Protein AF-C8W2U4-F1 (afdb_monomer_lite)

pLDDT: mean 82.4, std 17.73, range [40.12, 96.25]

Foldseek 3Di:
DDCPPPPPPPPLVVVVLVLLVVLCVVLVPDPVLSVVLCVVCPPHDDDSVVSNVSNNCSSVVD

Secondary structure (DSSP, 8-state):
----------HHHHHHHHHHHHHHHHTT--HHHHHHHHHHHTTS---HHHHHHHHHHHHHT-

Structure (mmCIF, N/CA/C/O backbone):
data_AF-C8W2U4-F1
#
_entry.id   AF-C8W2U4-F1
#
loop_
_atom_site.group_PDB
_atom_site.id
_atom_site.type_symbol
_atom_site.label_atom_id
_atom_site.label_alt_id
_atom_site.label_comp_id
_atom_site.label_asym_id
_atom_site.label_entity_id
_atom_site.label_seq_id
_atom_site.pdbx_PDB_ins_code
_atom_site.Cartn_x
_atom_site.Cartn_y
_atom_site.Cartn_z
_atom_site.occupancy
_atom_site.B_iso_or_equiv
_atom_site.auth_seq_id
_atom_site.auth_comp_id
_atom_site.auth_asym_id
_atom_site.auth_atom_id
_atom_site.pdbx_PDB_model_num
ATOM 1 N N . MET A 1 1 ? 2.072 -37.382 -19.436 1.00 40.12 1 MET A N 1
ATOM 2 C CA . MET A 1 1 ? 3.198 -36.839 -18.644 1.00 40.12 1 MET A CA 1
ATOM 3 C C . MET A 1 1 ? 2.738 -35.510 -18.062 1.00 40.12 1 MET A C 1
ATOM 5 O O . MET A 1 1 ? 2.074 -34.770 -18.772 1.00 40.12 1 MET A O 1
ATOM 9 N N . TYR A 1 2 ? 2.957 -35.257 -16.769 1.00 44.75 2 TYR A N 1
ATOM 10 C CA . TYR A 1 2 ? 2.524 -34.017 -16.113 1.00 44.75 2 TYR A CA 1
ATOM 11 C C . TYR A 1 2 ? 3.405 -32.849 -16.571 1.00 44.75 2 TYR A C 1
ATOM 13 O O . TYR A 1 2 ? 4.444 -32.588 -15.964 1.00 44.75 2 TYR A O 1
ATOM 21 N N . ASP A 1 3 ? 2.973 -32.117 -17.594 1.00 45.97 3 ASP A N 1
ATOM 22 C CA . ASP A 1 3 ? 3.502 -30.785 -17.881 1.00 45.97 3 ASP A CA 1
ATOM 23 C C . ASP A 1 3 ? 2.997 -29.808 -16.813 1.00 45.97 3 ASP A C 1
ATOM 25 O O . ASP A 1 3 ? 2.075 -29.017 -17.004 1.00 45.97 3 ASP A O 1
ATOM 29 N N . LYS A 1 4 ? 3.630 -29.863 -15.634 1.00 49.66 4 LYS A N 1
ATOM 30 C CA . LYS A 1 4 ? 3.708 -28.735 -14.699 1.00 49.66 4 LYS A CA 1
ATOM 31 C C . LYS A 1 4 ? 4.539 -27.650 -15.384 1.00 49.66 4 LYS A C 1
ATOM 33 O O . LYS A 1 4 ? 5.708 -27.433 -15.066 1.00 49.66 4 LYS A O 1
ATOM 38 N N . GLN A 1 5 ? 3.938 -27.003 -16.377 1.00 50.16 5 GLN A N 1
ATOM 39 C CA . GLN A 1 5 ? 4.519 -25.859 -17.051 1.00 50.16 5 GLN A CA 1
ATOM 40 C C . GLN A 1 5 ? 4.780 -24.798 -15.984 1.00 50.16 5 GLN A C 1
ATOM 42 O O . GLN A 1 5 ? 3.894 -24.402 -15.224 1.00 50.16 5 GLN A O 1
ATOM 47 N N . ARG A 1 6 ? 6.051 -24.425 -15.874 1.00 46.56 6 ARG A N 1
ATOM 48 C CA . ARG A 1 6 ? 6.593 -23.448 -14.939 1.00 46.56 6 ARG A CA 1
ATOM 49 C C . ARG A 1 6 ? 5.777 -22.151 -15.031 1.00 46.56 6 ARG A C 1
ATOM 51 O O . ARG A 1 6 ? 6.082 -21.299 -15.858 1.00 46.56 6 ARG A O 1
ATOM 58 N N . LYS A 1 7 ? 4.779 -21.970 -14.157 1.00 48.62 7 LYS A N 1
ATOM 59 C CA . LYS A 1 7 ? 4.216 -20.654 -13.803 1.00 48.62 7 LYS A CA 1
ATOM 60 C C . LYS A 1 7 ? 5.294 -19.892 -13.026 1.00 48.62 7 LYS A C 1
ATOM 62 O O . LYS A 1 7 ? 5.185 -19.669 -11.826 1.00 48.62 7 LYS A O 1
ATOM 67 N N . GLY A 1 8 ? 6.403 -19.583 -13.695 1.00 44.09 8 GLY A N 1
ATOM 68 C CA . GLY A 1 8 ? 7.346 -18.598 -13.205 1.00 44.09 8 GLY A CA 1
ATOM 69 C C . GLY A 1 8 ? 6.571 -17.298 -13.125 1.00 44.09 8 GLY A C 1
ATOM 70 O O . GLY A 1 8 ? 6.147 -16.778 -14.153 1.00 44.09 8 GLY A O 1
ATOM 71 N N . THR A 1 9 ? 6.296 -16.841 -11.906 1.00 51.66 9 THR A N 1
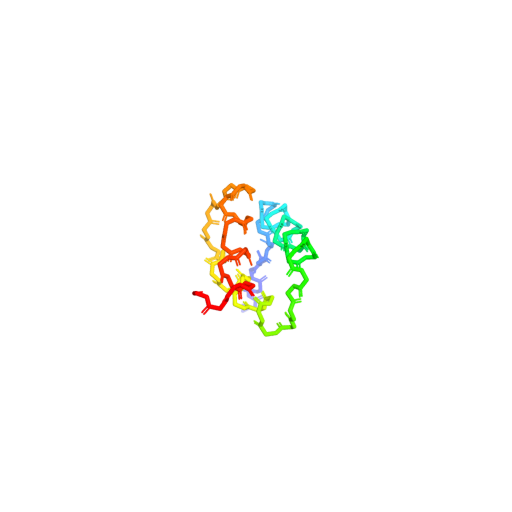ATOM 72 C CA . THR A 1 9 ? 5.761 -15.507 -11.648 1.00 51.66 9 THR A CA 1
ATOM 73 C C . THR A 1 9 ? 6.543 -14.527 -12.527 1.00 51.66 9 THR A C 1
ATOM 75 O O . THR A 1 9 ? 7.770 -14.498 -12.396 1.00 51.66 9 THR A O 1
ATOM 78 N N . PRO A 1 10 ? 5.895 -13.795 -13.455 1.00 52.94 10 PRO A N 1
ATOM 79 C CA . PRO A 1 10 ? 6.574 -12.832 -14.311 1.00 52.94 10 PRO A CA 1
ATOM 80 C C . PRO A 1 10 ? 7.506 -11.968 -13.462 1.00 52.94 10 PRO A C 1
ATOM 82 O O . PRO A 1 10 ? 7.105 -11.534 -12.382 1.00 52.94 10 PRO A O 1
ATOM 85 N N . GLY A 1 11 ? 8.740 -11.717 -13.906 1.00 53.41 11 GLY A N 1
ATOM 86 C CA . GLY A 1 11 ? 9.694 -10.900 -13.138 1.00 53.41 11 GLY A CA 1
ATOM 87 C C . GLY A 1 11 ? 9.118 -9.532 -12.737 1.00 53.41 11 GLY A C 1
ATOM 88 O O . GLY A 1 11 ? 9.441 -9.011 -11.672 1.00 53.41 11 GLY A O 1
ATOM 89 N N . ASN A 1 12 ? 8.173 -9.010 -13.528 1.00 63.03 12 ASN A N 1
ATOM 90 C CA . ASN A 1 12 ? 7.458 -7.768 -13.243 1.00 63.03 12 ASN A CA 1
ATOM 91 C C . ASN A 1 12 ? 6.454 -7.875 -12.073 1.00 63.03 12 ASN A C 1
ATOM 93 O O . ASN A 1 12 ? 6.256 -6.915 -11.333 1.00 63.03 12 ASN A O 1
ATOM 97 N N . ASN A 1 13 ? 5.889 -9.061 -11.820 1.00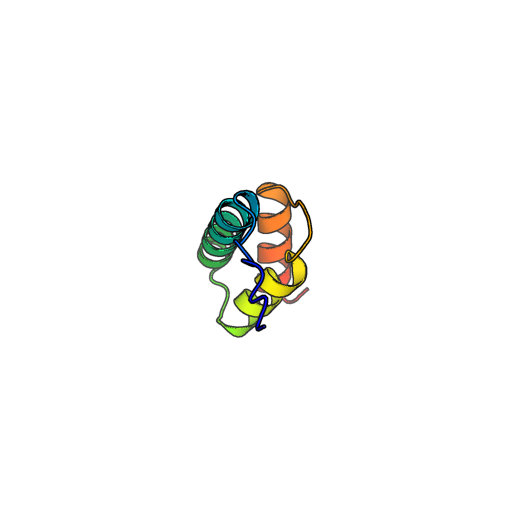 67.69 13 ASN A N 1
ATOM 98 C CA . ASN A 1 13 ? 4.940 -9.270 -10.722 1.00 67.69 13 ASN A CA 1
ATOM 99 C C . ASN A 1 13 ? 5.624 -9.155 -9.354 1.00 67.69 13 ASN A C 1
ATOM 101 O O . ASN A 1 13 ? 4.984 -8.773 -8.382 1.00 67.69 13 ASN A O 1
ATOM 105 N N . GLN A 1 14 ? 6.920 -9.469 -9.237 1.00 78.56 14 GLN A N 1
ATOM 106 C CA . GLN A 1 14 ? 7.639 -9.302 -7.967 1.00 78.56 14 GLN A CA 1
ATOM 107 C C . GLN A 1 14 ? 7.818 -7.824 -7.607 1.00 78.56 14 GLN A C 1
ATOM 109 O O . GLN A 1 14 ? 7.608 -7.443 -6.453 1.00 78.56 14 GLN A O 1
ATOM 114 N N . ALA A 1 15 ? 8.164 -6.993 -8.595 1.00 83.38 15 ALA A N 1
ATOM 115 C CA . ALA A 1 15 ? 8.288 -5.552 -8.415 1.00 83.38 15 ALA A CA 1
ATOM 116 C C . ALA A 1 15 ? 6.935 -4.928 -8.047 1.00 83.38 15 ALA A C 1
ATOM 118 O O . ALA A 1 15 ? 6.848 -4.199 -7.058 1.00 83.38 15 ALA A O 1
ATOM 119 N N . GLN A 1 16 ? 5.873 -5.297 -8.765 1.00 81.94 16 GLN A N 1
ATOM 120 C CA . GLN A 1 16 ? 4.522 -4.817 -8.486 1.00 81.94 16 GLN A CA 1
ATOM 121 C C . GLN A 1 16 ? 4.005 -5.287 -7.119 1.00 81.94 16 GLN A C 1
ATOM 123 O O . GLN A 1 16 ? 3.458 -4.494 -6.359 1.00 81.94 16 GLN A O 1
ATOM 128 N N . ASN A 1 17 ? 4.262 -6.540 -6.732 1.00 85.19 17 ASN A N 1
ATOM 129 C CA . ASN A 1 17 ? 3.914 -7.041 -5.399 1.00 85.19 17 ASN A CA 1
ATOM 130 C C . ASN A 1 17 ? 4.651 -6.282 -4.290 1.00 85.19 17 ASN A C 1
ATOM 132 O O . ASN A 1 17 ? 4.078 -6.019 -3.232 1.00 85.19 17 ASN A O 1
ATOM 136 N N . LYS A 1 18 ? 5.919 -5.910 -4.513 1.00 89.56 18 LYS A N 1
ATOM 137 C CA . LYS A 1 18 ? 6.662 -5.070 -3.567 1.00 89.56 18 LYS A CA 1
ATOM 138 C C . LYS A 1 18 ? 6.031 -3.682 -3.464 1.00 89.56 18 LYS A C 1
ATOM 140 O O . LYS A 1 18 ? 5.801 -3.212 -2.356 1.00 89.56 18 LYS A O 1
ATOM 145 N N . GLN A 1 19 ? 5.713 -3.065 -4.598 1.00 91.50 19 GLN A N 1
ATOM 146 C CA . GLN A 1 19 ? 5.042 -1.766 -4.663 1.00 91.50 19 GLN A CA 1
ATOM 147 C C . GLN A 1 19 ? 3.686 -1.784 -3.943 1.00 91.50 19 GLN A C 1
ATOM 149 O O . GLN A 1 19 ? 3.415 -0.910 -3.124 1.00 91.50 19 GLN A O 1
ATOM 154 N N . ALA A 1 20 ? 2.884 -2.824 -4.163 1.00 91.31 20 ALA A N 1
ATOM 155 C CA . ALA A 1 20 ? 1.612 -3.048 -3.483 1.00 91.31 20 ALA A CA 1
ATOM 156 C C . ALA A 1 20 ? 1.777 -3.180 -1.970 1.00 91.31 20 ALA A C 1
ATOM 158 O O . ALA A 1 20 ? 1.038 -2.574 -1.196 1.00 91.31 20 ALA A O 1
ATOM 159 N N . ARG A 1 21 ? 2.787 -3.939 -1.535 1.00 93.56 21 ARG A N 1
ATOM 160 C CA . ARG A 1 21 ? 3.095 -4.114 -0.117 1.00 93.56 21 ARG A CA 1
ATOM 161 C C . ARG A 1 21 ? 3.552 -2.811 0.537 1.00 93.56 21 ARG A C 1
ATOM 163 O O . ARG A 1 21 ? 3.185 -2.554 1.683 1.00 93.56 21 ARG A O 1
ATOM 170 N N . ASP A 1 22 ? 4.352 -2.015 -0.164 1.00 95.31 22 ASP A N 1
ATOM 171 C CA . ASP A 1 22 ? 4.840 -0.724 0.324 1.00 95.31 22 ASP A CA 1
ATOM 172 C C . ASP A 1 22 ? 3.684 0.288 0.433 1.00 95.31 22 ASP A C 1
ATOM 174 O O . ASP A 1 22 ? 3.520 0.915 1.483 1.00 95.31 22 ASP A O 1
ATOM 178 N N . ALA A 1 23 ? 2.807 0.357 -0.575 1.00 95.44 23 ALA A N 1
ATOM 179 C CA . ALA A 1 23 ? 1.597 1.179 -0.540 1.00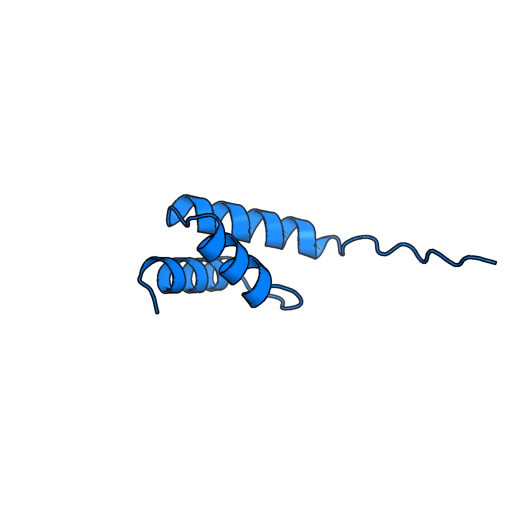 95.44 23 ALA A CA 1
ATOM 180 C C . ALA A 1 23 ? 0.640 0.745 0.586 1.00 95.44 23 ALA A C 1
ATOM 182 O O . ALA A 1 23 ? 0.208 1.570 1.391 1.00 95.44 23 ALA A O 1
ATOM 183 N N . ALA A 1 24 ? 0.382 -0.557 0.730 1.00 95.81 24 ALA A N 1
ATOM 184 C CA . ALA A 1 24 ? -0.446 -1.086 1.810 1.00 95.81 24 ALA A CA 1
ATOM 185 C C . ALA A 1 24 ? 0.067 -0.699 3.205 1.00 95.81 24 ALA A C 1
ATOM 187 O O . ALA A 1 24 ? -0.720 -0.354 4.087 1.00 95.81 24 ALA A O 1
ATOM 188 N N . LYS A 1 25 ? 1.391 -0.732 3.413 1.00 95.81 25 LYS A N 1
ATOM 189 C CA . LYS A 1 25 ? 2.011 -0.282 4.667 1.00 95.81 25 LYS A CA 1
ATOM 190 C C . LYS A 1 25 ? 1.849 1.220 4.875 1.00 95.81 25 LYS A C 1
ATOM 192 O O . LYS A 1 25 ? 1.528 1.632 5.987 1.00 95.81 25 LYS A O 1
ATOM 197 N N . LYS A 1 26 ? 2.056 2.023 3.826 1.00 96.00 26 LYS A N 1
ATOM 198 C CA . LYS A 1 26 ? 1.925 3.487 3.872 1.00 96.00 26 LYS A CA 1
ATOM 199 C C . LYS A 1 26 ? 0.533 3.919 4.338 1.00 96.00 26 LYS A C 1
ATOM 201 O O . LYS A 1 26 ? 0.435 4.783 5.205 1.00 96.00 26 LYS A O 1
ATOM 206 N N . TYR A 1 27 ? -0.515 3.270 3.832 1.00 95.94 27 TYR A N 1
ATOM 207 C CA . TYR A 1 27 ? -1.911 3.567 4.178 1.00 95.94 27 TYR A CA 1
ATOM 208 C C . TYR A 1 27 ? -2.476 2.693 5.308 1.00 95.94 27 TYR A C 1
ATOM 210 O O . TYR A 1 27 ? -3.673 2.726 5.573 1.00 95.94 27 TYR A O 1
ATOM 218 N N . LYS A 1 28 ? -1.620 1.927 6.003 1.00 95.94 28 LYS A N 1
ATOM 219 C CA . LYS A 1 28 ? -1.991 1.067 7.143 1.00 95.94 28 LYS A CA 1
ATOM 220 C C . LYS A 1 28 ? -3.172 0.131 6.845 1.00 95.94 28 LYS A C 1
ATOM 222 O O . LYS A 1 28 ? -4.004 -0.115 7.716 1.00 95.94 28 LYS A O 1
ATOM 227 N N . LEU A 1 29 ? -3.221 -0.413 5.629 1.00 96.19 29 LEU A N 1
ATOM 228 C CA . LEU A 1 29 ? -4.290 -1.314 5.211 1.00 96.19 29 LEU A CA 1
ATOM 229 C C . LEU A 1 29 ? -4.332 -2.560 6.100 1.00 96.19 29 LEU A C 1
ATOM 231 O O . LEU A 1 29 ? -3.299 -3.188 6.364 1.00 96.19 29 LEU A O 1
ATOM 235 N N . ASN A 1 30 ? -5.534 -2.950 6.518 1.00 95.31 30 ASN A N 1
ATOM 236 C CA . ASN A 1 30 ? -5.760 -4.221 7.197 1.00 95.31 30 ASN A CA 1
ATOM 237 C C . ASN A 1 30 ? -5.629 -5.408 6.214 1.00 95.31 30 ASN A C 1
ATOM 239 O O . ASN A 1 30 ? -5.407 -5.224 5.018 1.00 95.31 30 ASN A O 1
ATOM 243 N N . LYS A 1 31 ? -5.725 -6.648 6.711 1.00 94.12 31 LYS A N 1
ATOM 244 C CA . LYS A 1 31 ? -5.533 -7.849 5.874 1.00 94.12 31 LYS A CA 1
ATOM 245 C C . LYS A 1 31 ? -6.526 -7.939 4.710 1.00 94.12 31 LYS A C 1
ATOM 247 O O . LYS A 1 31 ? -6.124 -8.336 3.619 1.00 94.12 31 LYS A O 1
ATOM 252 N N . ASP A 1 32 ? -7.775 -7.546 4.930 1.00 94.88 32 ASP A N 1
ATOM 253 C CA . ASP A 1 32 ? -8.828 -7.630 3.917 1.00 94.88 32 ASP A CA 1
ATOM 254 C C . ASP A 1 32 ? -8.641 -6.538 2.860 1.00 94.88 32 ASP A C 1
ATOM 256 O O . ASP A 1 32 ? -8.641 -6.813 1.665 1.00 94.88 32 ASP A O 1
ATOM 260 N N . GLN A 1 33 ? -8.334 -5.316 3.290 1.00 96.25 33 GLN A N 1
ATOM 261 C CA . GLN A 1 33 ? -7.979 -4.201 2.411 1.00 96.25 33 GLN A CA 1
ATOM 262 C C . GLN A 1 33 ? -6.727 -4.488 1.576 1.00 96.25 33 GLN A C 1
ATOM 264 O O . GLN A 1 33 ? -6.673 -4.169 0.390 1.00 96.25 33 GLN A O 1
ATOM 269 N N . GLN A 1 34 ? -5.716 -5.122 2.176 1.00 94.88 34 GLN A N 1
ATOM 270 C CA . GLN A 1 34 ? -4.545 -5.595 1.444 1.00 94.88 34 GLN A CA 1
ATOM 271 C C . GLN A 1 34 ? -4.952 -6.574 0.352 1.00 94.88 34 GLN A C 1
ATOM 273 O O . GLN A 1 34 ? -4.481 -6.448 -0.775 1.00 94.88 34 GLN A O 1
ATOM 278 N N . ARG A 1 35 ? -5.834 -7.529 0.668 1.00 94.19 35 ARG A N 1
ATOM 279 C CA . ARG A 1 35 ? -6.325 -8.492 -0.316 1.00 94.19 35 ARG A CA 1
ATOM 280 C C . ARG A 1 35 ? -7.041 -7.792 -1.469 1.00 94.19 35 ARG A C 1
ATOM 282 O O . ARG A 1 35 ? -6.696 -8.066 -2.613 1.00 94.19 35 ARG A O 1
ATOM 289 N N . THR A 1 36 ? -7.911 -6.828 -1.175 1.00 93.88 36 THR A N 1
ATOM 290 C CA . THR A 1 36 ? -8.568 -5.992 -2.190 1.00 93.88 36 THR A CA 1
ATOM 291 C C . THR A 1 36 ? -7.557 -5.270 -3.081 1.00 93.88 36 THR A C 1
ATOM 293 O O . THR A 1 36 ? -7.719 -5.260 -4.298 1.00 93.88 36 THR A O 1
ATOM 296 N N . LEU A 1 37 ? -6.484 -4.709 -2.508 1.00 93.94 37 LEU A N 1
ATOM 297 C CA . LEU A 1 37 ? -5.423 -4.062 -3.284 1.00 93.94 37 LEU A CA 1
ATOM 298 C C . LEU A 1 37 ? -4.730 -5.057 -4.223 1.00 93.94 37 LEU A C 1
ATOM 300 O O . LEU A 1 37 ? -4.602 -4.767 -5.408 1.00 93.94 37 LEU A O 1
ATOM 304 N N . TYR A 1 38 ? -4.310 -6.224 -3.719 1.00 91.19 38 TYR A N 1
ATOM 305 C CA . TYR A 1 38 ? -3.656 -7.251 -4.541 1.00 91.19 38 TYR A CA 1
ATOM 306 C C . TYR A 1 38 ? -4.568 -7.768 -5.653 1.00 91.19 38 TYR A C 1
ATOM 308 O O . TYR A 1 38 ? -4.106 -7.921 -6.779 1.00 91.19 38 TYR A O 1
ATOM 316 N N . ASP A 1 39 ? -5.845 -8.010 -5.357 1.00 90.62 39 ASP A N 1
ATOM 317 C CA . ASP A 1 39 ? -6.806 -8.495 -6.346 1.00 90.62 39 ASP A CA 1
ATOM 318 C C . ASP A 1 39 ? -7.049 -7.436 -7.439 1.00 90.62 39 ASP A C 1
ATOM 320 O O . ASP A 1 39 ? -7.133 -7.783 -8.614 1.00 90.62 39 ASP A O 1
ATOM 324 N N . ARG A 1 40 ? -7.077 -6.144 -7.077 1.00 89.00 40 ARG A N 1
ATOM 325 C CA . ARG A 1 40 ? -7.326 -5.033 -8.012 1.00 89.00 40 ARG A CA 1
ATOM 326 C C . ARG A 1 40 ? -6.149 -4.708 -8.927 1.00 89.00 40 ARG A C 1
ATOM 328 O O . ARG A 1 40 ? -6.367 -4.235 -10.034 1.00 89.00 40 ARG A O 1
ATOM 335 N N . ILE A 1 41 ? -4.919 -4.950 -8.478 1.00 87.56 41 ILE A N 1
ATOM 336 C CA . ILE A 1 41 ? -3.711 -4.714 -9.288 1.00 87.56 41 ILE A CA 1
ATOM 337 C C . ILE A 1 41 ? -3.240 -5.961 -10.047 1.00 87.56 41 ILE A C 1
ATOM 339 O O . ILE A 1 41 ? -2.337 -5.871 -10.876 1.00 87.56 41 ILE A O 1
ATOM 343 N N . SER A 1 42 ? -3.793 -7.133 -9.722 1.00 85.44 42 SER A N 1
ATOM 344 C CA . SER A 1 42 ? -3.363 -8.414 -10.279 1.00 85.44 42 SER A CA 1
ATOM 345 C C . SER A 1 42 ? -3.592 -8.467 -11.787 1.00 85.44 42 SER A C 1
ATOM 347 O O . SER A 1 42 ? -4.707 -8.274 -12.259 1.00 85.44 42 SER A O 1
ATOM 349 N N . GLY A 1 43 ? -2.543 -8.792 -12.545 1.00 77.31 43 GLY A N 1
ATOM 350 C CA . GLY A 1 43 ? -2.630 -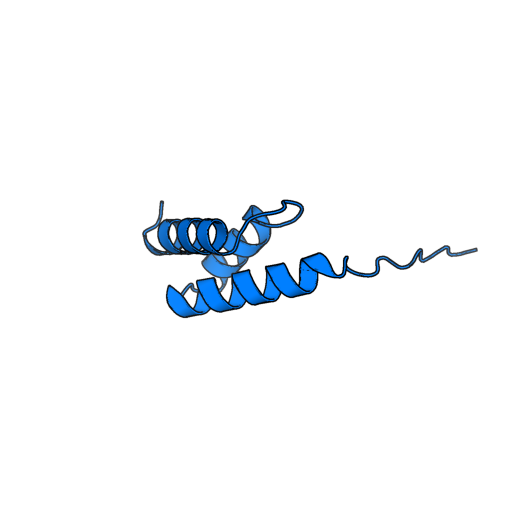8.961 -14.000 1.00 77.31 43 GLY A CA 1
ATOM 351 C C . GLY A 1 43 ? -2.606 -7.657 -14.803 1.00 77.31 43 GLY A C 1
ATOM 352 O O . GLY A 1 43 ? -2.579 -7.721 -16.027 1.00 77.31 43 GLY A O 1
ATOM 353 N N . GLU A 1 44 ? -2.540 -6.509 -14.131 1.00 78.00 44 GLU A N 1
ATOM 354 C CA . GLU A 1 44 ? -2.469 -5.180 -14.739 1.00 78.00 44 GLU A CA 1
ATOM 355 C C . GLU A 1 44 ? -1.063 -4.582 -14.586 1.00 78.00 44 GLU A C 1
ATOM 357 O O . GLU A 1 44 ? -0.339 -4.922 -13.656 1.00 78.00 44 GLU A O 1
ATOM 362 N N . ASN A 1 45 ? -0.656 -3.653 -15.457 1.00 81.62 45 ASN A N 1
ATOM 363 C CA . ASN A 1 45 ? 0.650 -2.973 -15.372 1.00 81.62 45 ASN A CA 1
ATOM 364 C C . ASN A 1 45 ? 0.529 -1.576 -14.738 1.00 81.62 45 ASN A C 1
ATOM 366 O O . ASN A 1 45 ? 0.849 -0.568 -15.367 1.00 81.62 45 ASN A O 1
ATOM 370 N N . TYR A 1 46 ? 0.075 -1.513 -13.486 1.00 85.75 46 TYR A N 1
ATOM 371 C CA . TYR A 1 46 ? -0.001 -0.249 -12.750 1.00 85.75 46 TYR A CA 1
ATOM 372 C C . TYR A 1 46 ? 1.383 0.306 -12.404 1.00 85.75 46 TYR A C 1
ATOM 374 O O . TYR A 1 46 ? 2.272 -0.405 -11.930 1.00 85.75 46 TYR A O 1
ATOM 382 N N . THR A 1 47 ? 1.536 1.614 -12.561 1.00 89.88 47 THR A N 1
ATOM 383 C CA . THR A 1 47 ? 2.643 2.383 -11.997 1.00 89.88 47 THR A CA 1
ATOM 384 C C . THR A 1 47 ? 2.535 2.459 -10.473 1.00 89.88 47 THR A C 1
ATOM 386 O O . THR A 1 47 ? 1.459 2.333 -9.888 1.00 89.88 47 THR A O 1
ATOM 389 N N . TYR A 1 48 ? 3.649 2.760 -9.800 1.00 89.50 48 TYR A N 1
ATOM 390 C CA . TYR A 1 48 ? 3.650 2.922 -8.342 1.00 89.50 48 TYR A CA 1
ATOM 391 C C . TYR A 1 48 ? 2.639 3.976 -7.854 1.00 89.50 48 TYR A C 1
ATOM 393 O O . TYR A 1 48 ? 1.956 3.757 -6.857 1.00 89.50 48 TYR A O 1
ATOM 401 N N . LYS A 1 49 ? 2.495 5.096 -8.577 1.00 93.12 49 LYS A N 1
ATOM 402 C CA 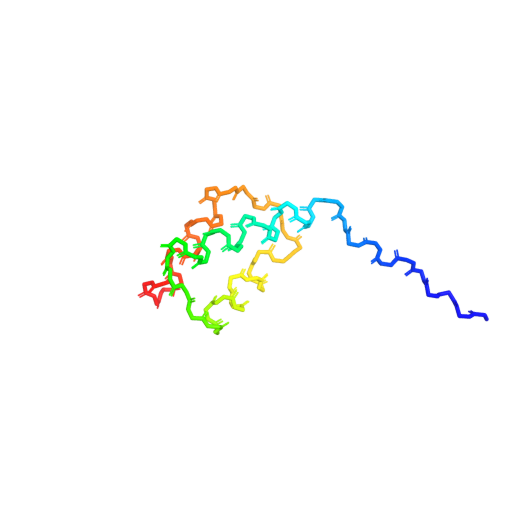. LYS A 1 49 ? 1.564 6.176 -8.213 1.00 93.12 49 LYS A CA 1
ATOM 403 C C . LYS A 1 49 ? 0.100 5.732 -8.294 1.00 93.12 49 LYS A C 1
ATOM 405 O O . LYS A 1 49 ? -0.708 6.141 -7.467 1.00 93.12 49 LYS A O 1
ATOM 410 N N . GLU A 1 50 ? -0.242 4.885 -9.263 1.00 94.00 50 GLU A N 1
ATOM 411 C CA . GLU A 1 50 ? -1.589 4.314 -9.379 1.00 94.00 50 GLU A CA 1
ATOM 412 C C . GLU A 1 50 ? -1.872 3.327 -8.245 1.00 94.00 50 GLU A C 1
ATOM 414 O O . GLU A 1 50 ? -2.935 3.394 -7.636 1.00 94.00 50 GLU A O 1
ATOM 419 N N . ILE A 1 51 ? -0.896 2.486 -7.890 1.00 93.62 51 ILE A N 1
ATOM 420 C CA . ILE A 1 51 ? -0.999 1.573 -6.742 1.00 93.62 51 ILE A CA 1
ATOM 421 C C . ILE A 1 51 ? -1.203 2.360 -5.437 1.00 93.62 51 ILE A C 1
ATOM 423 O O . ILE A 1 51 ? -2.015 1.962 -4.605 1.00 93.62 51 ILE A O 1
ATOM 427 N N . GLU A 1 52 ? -0.508 3.490 -5.256 1.00 95.56 52 GLU A N 1
ATOM 428 C CA . GLU A 1 52 ? -0.714 4.365 -4.095 1.00 95.56 52 GLU A CA 1
ATOM 429 C C . GLU A 1 52 ? -2.112 4.983 -4.059 1.00 95.56 52 GLU A C 1
ATOM 431 O O . GLU A 1 52 ? -2.720 5.018 -2.991 1.00 95.56 52 GLU A O 1
ATOM 436 N N . ASN A 1 53 ? -2.639 5.433 -5.200 1.00 95.88 53 ASN A N 1
ATOM 437 C CA . ASN A 1 53 ? -4.002 5.958 -5.265 1.00 95.88 53 ASN A CA 1
ATOM 438 C C . ASN A 1 53 ? -5.026 4.879 -4.895 1.00 95.88 53 ASN A C 1
ATOM 440 O O . ASN A 1 53 ? -5.851 5.116 -4.022 1.00 95.88 53 ASN A O 1
ATOM 444 N N . ILE A 1 54 ? -4.913 3.673 -5.462 1.00 94.81 54 ILE A N 1
ATOM 445 C CA . ILE A 1 54 ? -5.817 2.557 -5.140 1.00 94.81 54 ILE A CA 1
ATOM 446 C C . ILE A 1 54 ? -5.724 2.197 -3.650 1.00 94.81 54 ILE A C 1
ATOM 448 O O . ILE A 1 54 ? -6.740 1.976 -2.995 1.00 94.81 54 ILE A O 1
ATOM 452 N N . ALA A 1 55 ? -4.512 2.153 -3.090 1.00 95.88 55 ALA A N 1
ATOM 453 C CA . ALA A 1 55 ? -4.317 1.865 -1.673 1.00 95.88 55 ALA A CA 1
ATOM 454 C C . ALA A 1 55 ? -4.922 2.950 -0.767 1.00 95.88 55 ALA A C 1
ATOM 456 O O . ALA A 1 55 ? -5.501 2.616 0.266 1.00 95.88 55 ALA A O 1
ATOM 457 N N . ARG A 1 56 ? -4.821 4.231 -1.148 1.00 96.25 56 ARG A N 1
ATOM 458 C CA . ARG A 1 56 ? -5.478 5.334 -0.437 1.00 96.25 56 ARG A CA 1
ATOM 459 C C . ARG A 1 56 ? -6.995 5.188 -0.483 1.00 96.25 56 ARG A C 1
ATOM 461 O O . ARG A 1 56 ? -7.616 5.230 0.574 1.00 96.25 56 ARG A O 1
ATOM 468 N N . ASP A 1 57 ? -7.564 4.964 -1.661 1.00 96.19 57 ASP A N 1
ATOM 469 C CA . ASP A 1 57 ? -9.015 4.869 -1.840 1.00 96.19 57 ASP A CA 1
ATOM 470 C C . ASP A 1 57 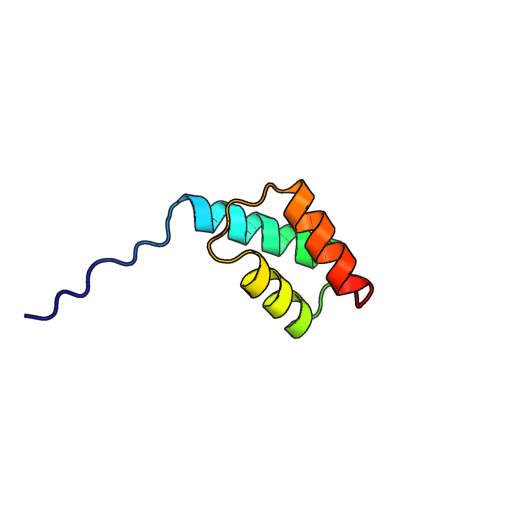? -9.591 3.728 -0.978 1.00 96.19 57 ASP A C 1
ATOM 472 O O . ASP A 1 57 ? -10.523 3.937 -0.201 1.00 96.19 57 ASP A O 1
ATOM 476 N N . ILE A 1 58 ? -8.928 2.562 -0.973 1.00 94.88 58 ILE A N 1
ATOM 477 C CA . ILE A 1 58 ? -9.279 1.426 -0.102 1.00 94.88 58 ILE A CA 1
ATOM 478 C C . ILE A 1 58 ? -9.169 1.786 1.390 1.00 94.88 58 ILE A C 1
ATOM 480 O O . ILE A 1 58 ? -9.961 1.302 2.205 1.00 94.88 58 ILE A O 1
ATOM 484 N N . SER A 1 59 ? -8.177 2.597 1.777 1.00 94.06 59 SER A N 1
ATOM 485 C CA . SER A 1 59 ? -7.994 3.029 3.171 1.00 94.06 59 SER A CA 1
ATOM 486 C C . SER A 1 59 ? -9.096 3.976 3.645 1.00 94.06 59 SER A C 1
ATOM 488 O O . SER A 1 59 ? -9.465 3.942 4.817 1.00 94.06 59 SER A O 1
ATOM 490 N N . GLU A 1 60 ? -9.640 4.774 2.726 1.00 93.62 60 GLU A N 1
ATOM 491 C CA . GLU A 1 60 ? -10.736 5.716 2.963 1.00 93.62 60 GLU A CA 1
ATOM 492 C C . GLU A 1 60 ? -12.117 5.042 2.875 1.00 93.62 60 GLU A C 1
ATOM 494 O O . GLU A 1 60 ? -13.107 5.627 3.308 1.00 93.62 60 GLU A O 1
ATOM 499 N N . GLY A 1 61 ? -12.181 3.795 2.389 1.00 86.00 61 GLY A N 1
ATOM 500 C CA . GLY A 1 61 ? -13.423 3.029 2.246 1.00 86.00 61 GLY A CA 1
ATOM 501 C C . GLY A 1 61 ? -14.193 3.315 0.953 1.00 86.00 61 GLY A C 1
ATOM 502 O O . GLY A 1 61 ? -15.400 3.075 0.921 1.00 86.00 61 GLY A O 1
ATOM 503 N N . ASN A 1 62 ? -13.505 3.823 -0.076 1.00 61.53 62 ASN A N 1
ATOM 504 C CA . ASN A 1 62 ? -14.050 4.128 -1.404 1.00 61.53 62 ASN A CA 1
ATOM 505 C C . ASN A 1 62 ? -13.870 2.975 -2.407 1.00 61.53 62 ASN A C 1
ATOM 507 O O . ASN A 1 62 ? -12.886 2.204 -2.292 1.00 61.53 62 ASN A O 1
#

Radius of gyration: 13.55 Å; chains: 1; bounding box: 24×43×26 Å

Sequence (62 aa):
MYDKQRKGTPGNNQAQNKQARDAAKKYKLNKDQQRTLYDRISGENYTYKEIENIARDISEGN

Organism: Desulfofarcimen acetoxidans (strain ATCC 49208 / DSM 771 / KCTC 5769 / VKM B-1644 / 5575) (NCBI:txid485916)